Protein AF-A0A178UZN1-F1 (afdb_monomer)

Mean predicted aligned error: 12.68 Å

Secondary structure (DSSP, 8-state):
---------HHHHHHHHH-EEEET-SSTT-EEEE-HHHHH-HHHHHHHHHHHHHHHGGGT---------TTHHHHHHHHHHHHHHH----

Solvent-accessible surface area (backbone atoms only — not comparable to full-atom values): 5714 Å² total; per-residue (Å²): 135,89,82,73,86,63,83,72,56,72,63,55,57,60,42,56,74,43,49,42,78,42,74,43,39,98,44,80,89,30,77,30,74,44,52,63,56,32,68,71,32,70,64,44,37,48,52,50,51,50,53,53,46,65,75,43,66,86,63,76,76,88,77,86,86,81,85,76,67,82,52,72,59,49,51,49,51,50,53,49,50,45,48,71,73,69,64,80,88,126

InterPro domains:
  IPR029057 Phosphoribosyltransferase-like [G3DSA:3.40.50.2020] (2-76)
  IPR029057 Phosphoribosyltransferase-like [SSF53271] (13-66)
  IPR050120 Adenine phosphoribosyltransferase [PTHR11776] (7-66)

Radius of gyration: 17.1 Å; Cα contacts (8 Å, |Δi|>4): 52; chains: 1; bounding box: 34×30×53 Å

Sequence (90 aa):
MSGNKEEEDPRIHGIKTKIRVVPDFPKKGIMFQDITTVLLDPKAFKDTIDLFVERYRDKNISVVAGKYYLSLQFIMLINFLYIVLFRWDY

Organism: Arabidopsis thaliana (NCBI:txid3702)

Nearest PDB structures (foldseek):
  6fci-assembly1_A  TM=9.494E-01  e=2.242E-05  Homo sapiens
  4x45-assembly1_B  TM=9.365E-01  e=4.702E-05  Homo sapiens
  6hgs-assembly2_A  TM=9.329E-01  e=6.154E-05  Homo sapiens
  6hgs-assembly2_B  TM=9.094E-01  e=5.379E-05  Homo sapiens
  4x44-assembly1_A-2  TM=9.361E-01  e=5.379E-05  Homo sapiens

Structure (mmCIF, N/CA/C/O backbone):
data_AF-A0A178UZN1-F1
#
_entry.id   AF-A0A178UZN1-F1
#
loop_
_atom_site.group_PDB
_atom_site.id
_atom_site.type_symbol
_atom_site.label_atom_id
_atom_site.label_alt_id
_atom_site.label_comp_id
_atom_site.label_asym_id
_atom_site.label_entity_id
_atom_site.label_seq_id
_atom_site.pdbx_PDB_ins_code
_atom_site.Cartn_x
_atom_site.Cartn_y
_atom_site.Cartn_z
_atom_site.occupancy
_atom_site.B_i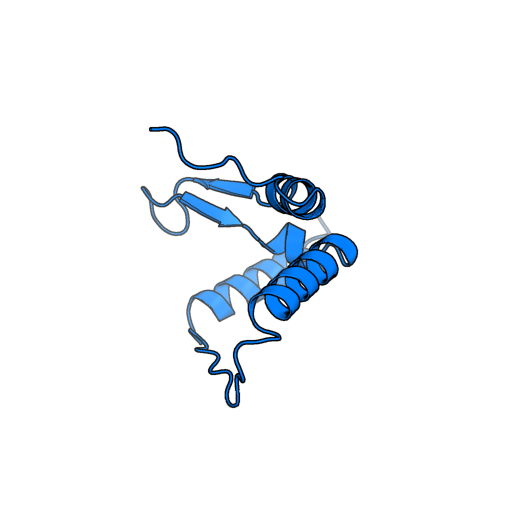so_or_equiv
_atom_site.auth_seq_id
_atom_site.auth_comp_id
_atom_site.auth_asym_id
_atom_site.auth_atom_id
_atom_site.pdbx_PDB_model_num
ATOM 1 N N . MET A 1 1 ? -22.148 -6.215 -22.375 1.00 35.47 1 MET A N 1
ATOM 2 C CA . MET A 1 1 ? -20.876 -6.860 -22.764 1.00 35.47 1 MET A CA 1
ATOM 3 C C . MET A 1 1 ? -19.922 -6.821 -21.580 1.00 35.47 1 MET A C 1
ATOM 5 O O . MET A 1 1 ? -19.501 -5.743 -21.187 1.00 35.47 1 MET A O 1
ATOM 9 N N . SER A 1 2 ? -19.677 -7.979 -20.965 1.00 40.09 2 SER A N 1
ATOM 10 C CA . SER A 1 2 ? -18.833 -8.160 -19.777 1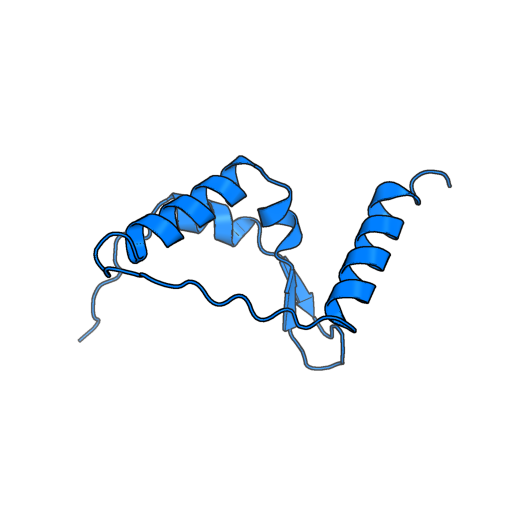.00 40.09 2 SER A CA 1
ATOM 11 C C . SER A 1 2 ? -17.375 -8.297 -20.218 1.00 40.09 2 SER A C 1
ATOM 13 O O . SER A 1 2 ? -16.980 -9.367 -20.673 1.00 40.09 2 SER A O 1
ATOM 15 N N . GLY A 1 3 ? -16.603 -7.212 -20.147 1.00 41.00 3 GLY A N 1
ATOM 16 C CA . GLY A 1 3 ? -15.178 -7.215 -20.478 1.00 41.00 3 GLY A CA 1
ATOM 17 C C . GLY A 1 3 ? -14.362 -7.975 -19.430 1.00 41.00 3 GLY A C 1
ATOM 18 O O . GLY A 1 3 ? -14.332 -7.574 -18.275 1.00 41.00 3 GLY A O 1
ATOM 19 N N . ASN A 1 4 ? -13.769 -9.086 -19.867 1.00 43.25 4 ASN A N 1
ATOM 20 C CA . ASN A 1 4 ? -12.563 -9.761 -19.379 1.00 43.25 4 ASN A CA 1
ATOM 21 C C . ASN A 1 4 ? -12.290 -9.713 -17.865 1.00 43.25 4 ASN A C 1
ATOM 23 O O . ASN A 1 4 ? -11.664 -8.792 -17.349 1.00 43.25 4 ASN A O 1
ATOM 27 N N . LYS A 1 5 ? -12.660 -10.798 -17.175 1.00 49.88 5 LYS A N 1
ATOM 28 C CA . LYS A 1 5 ? -11.952 -11.231 -15.967 1.00 49.88 5 LYS A CA 1
ATOM 29 C C . LYS A 1 5 ? -10.571 -11.695 -16.434 1.00 49.88 5 LYS A C 1
ATOM 31 O O . LYS A 1 5 ? -10.433 -12.840 -16.851 1.00 49.88 5 LYS A O 1
ATOM 36 N N . GLU A 1 6 ? -9.610 -10.776 -16.498 1.0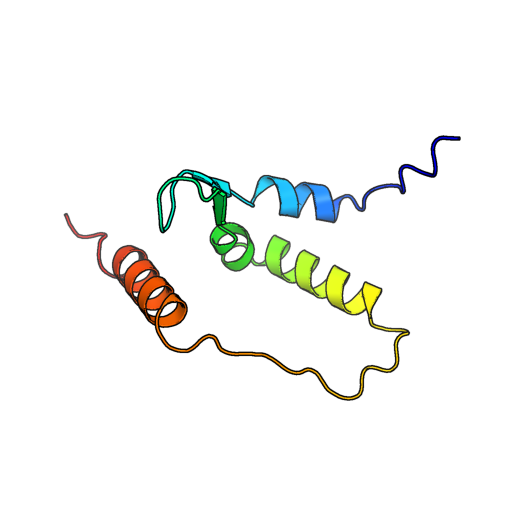0 52.03 6 GLU A N 1
ATOM 37 C CA . GLU A 1 6 ? -8.191 -11.118 -16.629 1.00 52.03 6 GLU A CA 1
ATOM 38 C C . GLU A 1 6 ? -7.890 -12.234 -15.617 1.00 52.03 6 GLU A C 1
ATOM 40 O O . GLU A 1 6 ? -8.408 -12.189 -14.498 1.00 52.03 6 GLU A O 1
ATOM 45 N N . GLU A 1 7 ? -7.141 -13.265 -16.015 1.00 57.34 7 GLU A N 1
ATOM 46 C CA . GLU A 1 7 ? -6.586 -14.241 -15.075 1.00 57.34 7 GLU A CA 1
ATOM 47 C C . GLU A 1 7 ? -5.827 -13.451 -14.002 1.00 57.34 7 GLU A C 1
ATOM 49 O O . GLU A 1 7 ? -4.715 -12.983 -14.240 1.00 57.34 7 GLU A O 1
ATOM 54 N N . GLU A 1 8 ? -6.471 -13.191 -12.855 1.00 65.50 8 GLU A N 1
ATOM 55 C CA . GLU A 1 8 ? -5.837 -12.453 -11.769 1.00 65.50 8 GLU A CA 1
ATOM 56 C C . GLU A 1 8 ? -4.607 -13.259 -11.365 1.00 65.50 8 GLU A C 1
ATOM 58 O O . GLU A 1 8 ? -4.725 -14.416 -10.955 1.00 65.50 8 GLU A O 1
ATOM 63 N N . ASP A 1 9 ? -3.431 -12.646 -11.511 1.00 75.56 9 ASP A N 1
ATOM 64 C CA . ASP A 1 9 ? -2.168 -13.259 -11.136 1.00 75.56 9 ASP A CA 1
ATOM 65 C C . ASP A 1 9 ? -2.299 -13.882 -9.732 1.00 75.56 9 ASP A C 1
ATOM 67 O O . ASP A 1 9 ? -2.745 -13.196 -8.802 1.00 75.56 9 ASP A O 1
ATOM 71 N N . PRO A 1 10 ? -1.936 -15.163 -9.533 1.00 81.88 10 PRO A N 1
ATOM 72 C CA . PRO A 1 10 ? -2.114 -15.841 -8.249 1.00 81.88 10 PRO A CA 1
ATOM 73 C C . PRO A 1 10 ? -1.424 -15.108 -7.083 1.00 81.88 10 PRO A C 1
ATOM 75 O O . PRO A 1 10 ? -1.861 -15.222 -5.9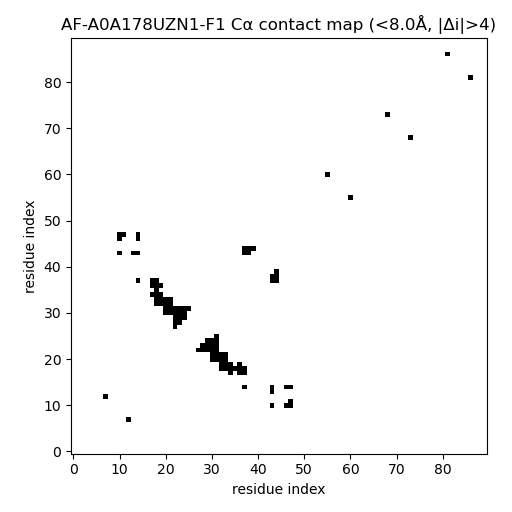33 1.00 81.88 10 PRO A O 1
ATOM 78 N N . ARG A 1 11 ? -0.395 -14.295 -7.366 1.00 83.00 11 ARG A N 1
ATOM 79 C CA . ARG A 1 11 ? 0.270 -13.407 -6.400 1.00 83.00 11 ARG A CA 1
ATOM 80 C C . ARG A 1 11 ? -0.682 -12.345 -5.836 1.00 83.00 11 ARG A C 1
ATOM 82 O O . ARG A 1 11 ? -0.625 -12.045 -4.643 1.00 83.00 11 ARG A O 1
ATOM 89 N N . ILE A 1 12 ? -1.606 -11.821 -6.647 1.00 83.69 12 ILE A N 1
ATOM 90 C CA . ILE A 1 12 ? -2.597 -10.807 -6.240 1.00 83.69 12 ILE A CA 1
ATOM 91 C C . ILE A 1 12 ? -3.522 -11.359 -5.159 1.00 83.69 12 ILE A C 1
ATOM 93 O O . ILE A 1 12 ? -3.819 -10.658 -4.190 1.00 83.69 12 ILE A O 1
ATOM 97 N N . HIS A 1 13 ? -3.948 -12.617 -5.280 1.00 83.38 13 HIS A N 1
ATOM 98 C CA . HIS A 1 13 ? -4.751 -13.262 -4.245 1.00 83.38 13 HIS A CA 1
ATOM 99 C C . HIS A 1 13 ? -3.974 -13.343 -2.922 1.00 83.38 13 HIS A C 1
ATOM 101 O O . HIS A 1 13 ? -4.487 -12.946 -1.874 1.00 83.38 13 HIS A O 1
ATOM 107 N N . GLY A 1 14 ? -2.705 -13.761 -2.990 1.00 82.31 14 GLY A N 1
ATOM 108 C CA . GLY A 1 14 ? -1.799 -13.809 -1.842 1.00 82.31 14 GLY A CA 1
ATOM 109 C C . GLY A 1 14 ? -1.675 -12.462 -1.129 1.00 82.31 14 GLY A C 1
ATOM 110 O O . GLY A 1 14 ? -1.848 -12.399 0.086 1.00 82.31 14 GLY A O 1
ATOM 111 N N . ILE A 1 15 ? -1.471 -11.374 -1.873 1.00 83.50 15 ILE A N 1
ATOM 112 C CA . ILE A 1 15 ? -1.361 -10.018 -1.313 1.00 83.50 15 ILE A CA 1
ATOM 113 C C . ILE A 1 15 ? -2.701 -9.548 -0.725 1.00 83.50 15 ILE A C 1
ATOM 115 O O . ILE A 1 15 ? -2.737 -9.071 0.410 1.00 83.50 15 ILE A O 1
ATOM 119 N N . LYS A 1 16 ? -3.821 -9.730 -1.444 1.00 83.19 16 LYS A N 1
ATOM 120 C CA . LYS A 1 16 ? -5.164 -9.326 -0.984 1.00 83.19 16 LYS A CA 1
ATOM 121 C C . LYS A 1 16 ? -5.533 -9.970 0.355 1.00 83.19 16 LYS A C 1
ATOM 123 O O . LYS A 1 16 ? -6.080 -9.285 1.211 1.00 83.19 16 LYS A O 1
ATOM 128 N N . THR A 1 17 ? -5.197 -11.246 0.569 1.00 84.62 17 THR A N 1
ATOM 129 C CA . THR A 1 17 ? -5.496 -11.939 1.842 1.00 84.62 17 THR A CA 1
ATOM 130 C C . THR A 1 17 ? -4.747 -11.369 3.046 1.00 84.62 17 THR A C 1
ATOM 132 O O . THR A 1 17 ? -5.157 -11.573 4.188 1.00 84.62 17 THR A O 1
ATOM 135 N N . LYS A 1 18 ? -3.642 -10.658 2.808 1.00 82.25 18 LYS A N 1
ATOM 136 C CA . LYS A 1 18 ? -2.817 -10.073 3.864 1.00 82.25 18 LYS A CA 1
ATOM 137 C C . LYS A 1 18 ? -3.304 -8.683 4.256 1.00 82.25 18 LYS A C 1
ATOM 139 O O . LYS A 1 18 ? -3.088 -8.303 5.404 1.00 82.25 18 LYS A O 1
ATOM 144 N N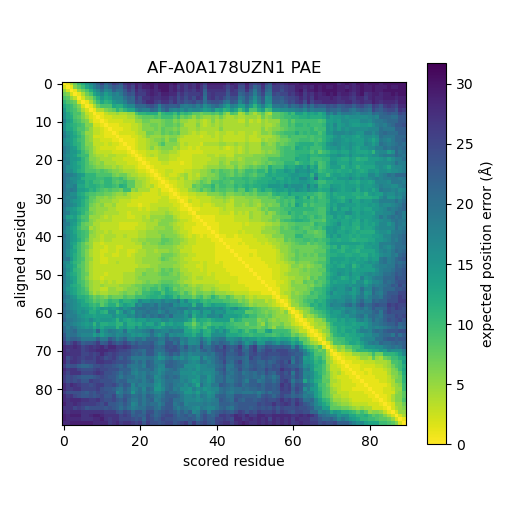 . ILE A 1 19 ? -3.972 -7.950 3.365 1.00 84.19 19 ILE A N 1
ATOM 145 C CA . ILE A 1 19 ? -4.490 -6.605 3.647 1.00 84.19 19 ILE A CA 1
ATOM 146 C C . ILE A 1 19 ? -5.656 -6.709 4.629 1.00 84.19 19 ILE A C 1
ATOM 148 O O . ILE A 1 19 ? -6.642 -7.403 4.379 1.00 84.19 19 ILE A O 1
ATOM 152 N N . ARG A 1 20 ? -5.554 -5.996 5.752 1.00 82.88 20 ARG A N 1
ATOM 153 C CA . ARG A 1 20 ? -6.620 -5.942 6.759 1.00 82.88 20 ARG A CA 1
ATOM 154 C C . ARG A 1 20 ? -7.399 -4.646 6.620 1.00 82.88 20 ARG A C 1
ATOM 156 O O . ARG A 1 20 ? -6.852 -3.623 6.216 1.00 82.88 20 ARG A O 1
ATOM 163 N N . VAL A 1 21 ? -8.673 -4.681 6.989 1.00 83.12 21 VAL A N 1
ATOM 164 C CA . VAL A 1 21 ? -9.524 -3.491 7.004 1.00 83.12 21 VAL A CA 1
ATOM 165 C C . VAL A 1 21 ? -9.834 -3.131 8.449 1.00 83.12 21 VAL A C 1
ATOM 167 O O . VAL A 1 21 ? -10.440 -3.918 9.171 1.00 83.12 21 VAL A O 1
ATOM 170 N N . VAL A 1 22 ? -9.398 -1.945 8.862 1.00 81.31 22 VAL A N 1
ATOM 171 C CA . VAL A 1 22 ? -9.639 -1.374 10.185 1.00 81.31 22 VAL A CA 1
ATOM 172 C C . VAL A 1 22 ? -10.716 -0.294 10.038 1.00 81.31 22 VAL A C 1
ATOM 174 O O . VAL A 1 22 ? -10.452 0.748 9.431 1.00 81.31 22 VAL A O 1
ATOM 177 N N . PRO A 1 23 ? -11.944 -0.528 10.527 1.00 83.25 23 PRO A N 1
ATOM 178 C CA . PRO A 1 23 ? -13.003 0.469 10.458 1.00 83.25 23 PRO A CA 1
ATOM 179 C C . PRO A 1 23 ? -12.744 1.632 11.425 1.00 83.25 23 PRO A C 1
ATOM 181 O O . PRO A 1 23 ? -12.092 1.473 12.455 1.00 83.25 23 PRO A O 1
ATOM 184 N N . ASP A 1 24 ? -13.300 2.796 11.091 1.00 77.81 24 ASP A N 1
ATOM 185 C CA . ASP A 1 24 ? -13.327 4.011 11.912 1.00 77.81 24 ASP A CA 1
ATOM 186 C C . ASP A 1 24 ? -11.954 4.586 12.304 1.00 77.81 24 ASP A C 1
ATOM 188 O O . ASP A 1 24 ? -11.824 5.289 13.310 1.00 77.81 24 ASP A O 1
ATOM 192 N N . PHE A 1 25 ? -10.931 4.354 11.478 1.00 69.81 25 PHE A N 1
ATOM 193 C CA . PHE A 1 25 ? -9.568 4.812 11.738 1.00 69.81 25 PHE A CA 1
ATOM 194 C C . PHE A 1 25 ? -9.018 5.711 10.614 1.00 69.81 25 PHE A C 1
ATOM 196 O O . PHE A 1 25 ? -9.223 5.419 9.437 1.00 69.81 25 PHE A O 1
ATOM 203 N N . PRO A 1 26 ? -8.298 6.812 10.931 1.00 66.50 26 PRO A N 1
ATOM 204 C CA . PRO A 1 26 ? -8.087 7.408 12.260 1.00 66.50 26 PRO A CA 1
ATOM 205 C C . PRO A 1 26 ? -9.288 8.240 12.749 1.00 66.50 26 PRO A C 1
ATOM 207 O O . PRO A 1 26 ? -9.258 8.797 13.844 1.00 66.50 26 PRO A O 1
ATOM 210 N N . LYS A 1 27 ? -10.326 8.380 11.917 1.00 74.19 27 LYS A N 1
ATOM 211 C CA . LYS A 1 27 ? -11.580 9.062 12.242 1.00 74.19 27 LYS A CA 1
ATOM 212 C C . LYS A 1 27 ? -12.748 8.156 11.876 1.00 74.19 27 LYS A C 1
ATOM 214 O O . LYS A 1 27 ? -12.684 7.411 10.899 1.00 74.19 27 LYS A O 1
ATOM 219 N N . LYS A 1 28 ? -13.833 8.296 12.631 1.00 75.25 28 LYS A N 1
ATOM 220 C CA . LYS A 1 28 ? -15.089 7.585 12.396 1.00 75.25 28 LYS A CA 1
ATOM 221 C C . LYS A 1 28 ? -15.597 7.817 10.965 1.00 75.25 28 LYS A C 1
ATOM 223 O O . LYS A 1 28 ? -15.566 8.947 10.480 1.00 75.25 28 LYS A O 1
ATOM 228 N N . GLY A 1 29 ? -16.055 6.756 10.310 1.00 82.94 29 GLY A N 1
ATOM 229 C CA . GLY A 1 29 ? -16.518 6.746 8.921 1.00 82.94 29 GLY A CA 1
ATOM 230 C C . GLY A 1 29 ? -15.439 6.441 7.876 1.00 82.94 29 GLY A C 1
ATOM 231 O O . GLY A 1 29 ? -15.751 6.423 6.688 1.00 82.94 29 GLY A O 1
ATOM 232 N N . ILE A 1 30 ? -14.187 6.199 8.282 1.00 79.12 30 ILE A N 1
ATOM 233 C CA . ILE A 1 30 ? -13.088 5.852 7.370 1.00 79.12 30 ILE A CA 1
ATOM 234 C C . ILE A 1 30 ? -12.758 4.364 7.497 1.00 79.12 30 ILE A C 1
ATOM 236 O O . ILE A 1 30 ? -12.560 3.857 8.597 1.00 79.12 30 ILE A O 1
ATOM 240 N N . MET A 1 31 ? -12.658 3.674 6.362 1.00 79.81 31 MET A N 1
ATOM 241 C CA . MET A 1 31 ? -12.157 2.300 6.288 1.00 79.81 31 MET A CA 1
ATOM 242 C C . MET A 1 31 ? -10.660 2.341 5.993 1.00 79.81 31 MET A C 1
ATOM 244 O O . MET A 1 31 ? -10.252 2.605 4.861 1.00 79.81 31 MET A O 1
ATOM 248 N N . PHE A 1 32 ? -9.835 2.115 7.010 1.00 80.81 32 PHE A N 1
ATOM 249 C CA . PHE A 1 32 ? -8.388 2.101 6.856 1.00 80.81 32 PHE A CA 1
ATOM 250 C C . PHE A 1 32 ? -7.921 0.738 6.348 1.00 80.81 32 PHE A C 1
ATOM 252 O O . PHE A 1 32 ? -8.238 -0.295 6.934 1.00 80.81 32 PHE A O 1
ATOM 259 N N . GLN A 1 33 ? -7.162 0.730 5.254 1.00 80.50 33 GLN A N 1
ATOM 260 C CA . GLN A 1 33 ? -6.513 -0.478 4.755 1.00 80.50 33 GLN A CA 1
ATOM 261 C C . GLN A 1 33 ? -5.124 -0.585 5.376 1.00 80.50 33 GLN A C 1
ATOM 263 O O . GLN A 1 33 ? -4.213 0.163 5.023 1.00 80.50 33 GLN A O 1
ATOM 268 N N . ASP A 1 34 ? -4.974 -1.513 6.314 1.00 81.50 34 ASP A N 1
ATOM 269 C CA . ASP A 1 34 ? -3.696 -1.803 6.942 1.00 81.50 34 ASP A CA 1
ATOM 270 C C . ASP A 1 34 ? -2.868 -2.718 6.032 1.00 81.50 34 ASP A C 1
ATOM 272 O O . ASP A 1 34 ? -3.170 -3.903 5.849 1.00 81.50 34 ASP A O 1
ATOM 276 N N . ILE A 1 35 ? -1.825 -2.129 5.445 1.00 82.19 35 ILE A N 1
ATOM 277 C CA . ILE A 1 35 ? -0.852 -2.796 4.572 1.00 82.19 35 ILE A CA 1
ATOM 278 C C . ILE A 1 35 ? 0.373 -3.307 5.338 1.00 82.19 35 ILE A C 1
ATOM 280 O O . ILE A 1 35 ? 1.261 -3.905 4.735 1.00 82.19 35 ILE A O 1
ATOM 284 N N . THR A 1 36 ? 0.457 -3.082 6.653 1.00 82.06 36 THR A N 1
ATOM 285 C CA . THR A 1 36 ? 1.657 -3.402 7.445 1.00 82.06 36 THR A CA 1
ATOM 286 C C . THR A 1 36 ? 1.999 -4.886 7.389 1.00 82.06 36 THR A C 1
ATOM 288 O O . THR A 1 36 ? 3.160 -5.269 7.323 1.00 82.06 36 THR A O 1
ATOM 291 N N . THR A 1 37 ? 0.987 -5.740 7.329 1.00 83.12 37 THR A N 1
ATOM 292 C CA . THR A 1 37 ? 1.128 -7.186 7.127 1.00 83.12 37 THR A CA 1
ATOM 293 C C . THR A 1 37 ? 1.777 -7.567 5.803 1.00 83.12 37 THR A C 1
ATOM 295 O O . THR A 1 37 ? 2.524 -8.539 5.761 1.00 83.12 37 THR A O 1
ATOM 298 N N . VAL A 1 38 ? 1.497 -6.824 4.729 1.00 83.69 38 VAL A N 1
ATOM 299 C CA . VAL A 1 38 ? 2.141 -7.014 3.423 1.00 83.69 38 VAL A CA 1
ATOM 300 C C . VAL A 1 38 ? 3.594 -6.559 3.501 1.00 83.69 38 VAL A C 1
ATOM 302 O O . VAL A 1 38 ? 4.464 -7.233 2.966 1.00 83.69 38 VAL A O 1
ATOM 305 N N . LEU A 1 39 ? 3.863 -5.453 4.203 1.00 78.50 39 LEU A N 1
ATOM 306 C CA . LEU A 1 39 ? 5.217 -4.925 4.397 1.00 78.50 39 LEU A CA 1
ATOM 307 C C . LEU A 1 39 ? 6.097 -5.842 5.262 1.00 78.50 39 LEU A C 1
ATOM 309 O O . LEU A 1 39 ? 7.301 -5.918 5.037 1.00 78.50 39 LEU A O 1
ATOM 313 N N . LEU A 1 40 ? 5.510 -6.530 6.245 1.00 83.06 40 LEU A N 1
ATOM 314 C CA . LEU A 1 40 ? 6.218 -7.449 7.141 1.00 83.06 40 LEU A CA 1
ATOM 315 C C . LEU A 1 40 ? 6.467 -8.835 6.530 1.00 83.06 40 LEU A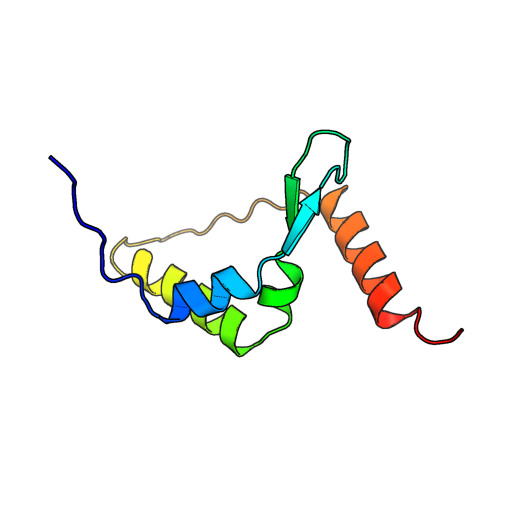 C 1
ATOM 317 O O . LEU A 1 40 ? 7.343 -9.547 7.011 1.00 83.06 40 LEU A O 1
ATOM 321 N N . ASP A 1 41 ? 5.704 -9.239 5.511 1.00 84.31 41 ASP A N 1
ATOM 322 C CA . ASP A 1 41 ? 5.867 -10.522 4.821 1.00 84.31 41 ASP A CA 1
ATOM 323 C C . ASP A 1 41 ? 6.820 -10.342 3.624 1.00 84.31 41 ASP A C 1
ATOM 325 O O . ASP A 1 41 ? 6.425 -9.753 2.613 1.00 84.31 41 ASP A O 1
ATOM 329 N N . PRO A 1 42 ? 8.068 -10.851 3.681 1.00 84.44 42 PRO A N 1
ATOM 330 C CA . PRO A 1 42 ? 9.058 -10.606 2.633 1.00 84.44 42 PRO A CA 1
ATOM 331 C C . PRO A 1 42 ? 8.624 -11.128 1.262 1.00 84.44 42 PRO A C 1
ATOM 333 O O . PRO A 1 42 ? 8.990 -10.552 0.238 1.00 84.44 42 PRO A O 1
ATOM 336 N N . LYS A 1 43 ? 7.831 -12.209 1.232 1.00 86.88 43 LYS A N 1
ATOM 337 C CA . LYS A 1 43 ? 7.324 -12.790 -0.011 1.00 86.88 43 LYS A CA 1
ATOM 338 C C . LYS A 1 43 ? 6.238 -11.898 -0.602 1.00 86.88 43 LYS A C 1
ATOM 340 O O . LYS A 1 43 ? 6.341 -11.521 -1.763 1.00 86.88 43 LYS A O 1
ATOM 345 N N . ALA A 1 44 ? 5.243 -11.515 0.200 1.00 84.31 44 ALA A N 1
ATOM 346 C CA . ALA A 1 44 ? 4.160 -10.648 -0.267 1.00 84.31 44 ALA A CA 1
ATOM 347 C C . ALA A 1 44 ? 4.676 -9.260 -0.682 1.00 84.31 44 ALA A C 1
ATOM 349 O O . ALA A 1 44 ? 4.215 -8.699 -1.678 1.00 84.31 44 ALA A O 1
ATOM 350 N N . PHE A 1 45 ? 5.664 -8.726 0.042 1.00 83.31 45 PHE A N 1
ATOM 351 C CA . PHE A 1 45 ? 6.328 -7.477 -0.311 1.00 83.31 45 PHE A CA 1
ATOM 352 C C . PHE A 1 45 ? 7.049 -7.586 -1.657 1.00 83.31 45 PHE A C 1
ATOM 354 O O . PHE A 1 45 ? 6.820 -6.760 -2.541 1.00 83.31 45 PHE A O 1
ATOM 361 N N . LYS A 1 46 ? 7.864 -8.632 -1.849 1.00 86.44 46 LYS A N 1
ATOM 362 C CA . LYS A 1 46 ? 8.561 -8.874 -3.117 1.00 86.44 46 LYS A CA 1
ATOM 363 C C . LYS A 1 46 ? 7.580 -9.045 -4.277 1.00 86.44 46 LYS A C 1
ATOM 365 O O . LYS A 1 46 ? 7.743 -8.378 -5.291 1.00 86.44 46 LYS A O 1
ATOM 370 N N . ASP A 1 47 ? 6.545 -9.864 -4.104 1.00 87.50 47 ASP A N 1
ATOM 371 C CA . ASP A 1 47 ? 5.513 -10.090 -5.121 1.00 87.50 47 ASP A CA 1
ATOM 372 C C . ASP A 1 47 ? 4.807 -8.778 -5.504 1.00 87.50 47 ASP A C 1
ATOM 374 O O . ASP A 1 47 ? 4.547 -8.523 -6.677 1.00 87.50 47 ASP A O 1
ATOM 378 N N . THR A 1 48 ? 4.554 -7.905 -4.524 1.00 85.00 48 THR A N 1
ATOM 379 C CA . THR A 1 48 ? 3.977 -6.576 -4.765 1.00 85.00 48 THR A CA 1
ATOM 380 C C . THR A 1 48 ? 4.916 -5.717 -5.613 1.00 85.00 48 THR A C 1
ATOM 382 O O . THR A 1 48 ? 4.485 -5.151 -6.616 1.00 85.00 48 THR A O 1
ATOM 385 N N . ILE A 1 49 ? 6.199 -5.630 -5.246 1.00 84.44 49 ILE A N 1
ATOM 386 C CA . ILE A 1 49 ? 7.203 -4.859 -5.995 1.00 84.44 49 ILE A CA 1
ATOM 387 C C . ILE A 1 49 ? 7.374 -5.403 -7.413 1.00 84.44 49 ILE A C 1
ATOM 389 O O . ILE A 1 49 ? 7.391 -4.614 -8.355 1.00 84.44 49 ILE A O 1
ATOM 393 N N . ASP A 1 50 ? 7.445 -6.723 -7.579 1.00 84.75 50 ASP A N 1
ATOM 394 C CA . ASP A 1 50 ? 7.584 -7.366 -8.885 1.00 84.75 50 ASP A CA 1
ATOM 395 C C . ASP A 1 50 ? 6.397 -7.006 -9.795 1.00 84.75 50 ASP A C 1
ATOM 397 O O . ASP A 1 50 ? 6.613 -6.561 -10.921 1.00 84.75 50 ASP A O 1
ATOM 401 N N . LEU A 1 51 ? 5.159 -7.056 -9.286 1.00 85.06 51 LEU A N 1
ATOM 402 C CA . LEU A 1 51 ? 3.964 -6.620 -10.025 1.00 85.06 51 LEU A CA 1
ATOM 403 C C . LEU A 1 51 ? 4.004 -5.127 -10.395 1.00 85.06 51 LEU A C 1
ATOM 405 O O . LEU A 1 51 ? 3.610 -4.742 -11.500 1.00 85.06 51 LEU A O 1
ATOM 409 N N . PHE A 1 52 ? 4.487 -4.267 -9.491 1.00 81.69 52 PHE A N 1
ATOM 410 C CA . PHE A 1 52 ? 4.682 -2.845 -9.786 1.00 81.69 52 PHE A CA 1
ATOM 411 C C . PHE A 1 52 ? 5.716 -2.645 -10.899 1.00 81.69 52 PHE A C 1
ATOM 413 O O . PHE A 1 52 ? 5.465 -1.893 -11.839 1.00 81.69 52 PHE A O 1
ATOM 420 N N . VAL A 1 53 ? 6.860 -3.324 -10.821 1.00 82.44 53 VAL A N 1
ATOM 421 C CA . VAL A 1 53 ? 7.922 -3.236 -11.827 1.00 82.44 53 VAL A CA 1
ATOM 422 C C . VAL A 1 53 ? 7.429 -3.759 -13.168 1.00 82.44 53 VAL A C 1
ATOM 424 O O . VAL A 1 53 ? 7.591 -3.064 -14.162 1.00 82.44 53 VAL A O 1
ATOM 427 N N . GLU A 1 54 ? 6.789 -4.927 -13.214 1.00 83.62 54 GLU A N 1
ATOM 428 C CA . GLU A 1 54 ? 6.216 -5.512 -14.435 1.00 83.62 54 GLU A CA 1
ATOM 429 C C . GLU A 1 54 ? 5.242 -4.543 -15.120 1.00 83.62 54 GLU A C 1
ATOM 431 O O . GLU A 1 54 ? 5.355 -4.297 -16.318 1.00 83.62 54 GLU A O 1
ATOM 436 N N . ARG A 1 55 ? 4.353 -3.894 -14.355 1.00 80.06 55 ARG A N 1
ATOM 437 C CA . ARG A 1 55 ? 3.388 -2.915 -14.885 1.00 80.06 55 ARG A CA 1
ATOM 438 C C . ARG A 1 55 ? 4.040 -1.686 -15.528 1.00 80.06 55 ARG A C 1
ATOM 440 O O . ARG A 1 55 ? 3.438 -1.047 -16.396 1.00 80.06 55 ARG A O 1
ATOM 447 N N . TYR A 1 56 ? 5.221 -1.304 -15.055 1.00 77.38 56 TYR A N 1
ATOM 448 C CA . TYR A 1 56 ? 5.888 -0.061 -15.437 1.00 77.38 56 TYR A CA 1
ATOM 449 C C . TYR A 1 56 ? 7.175 -0.262 -16.244 1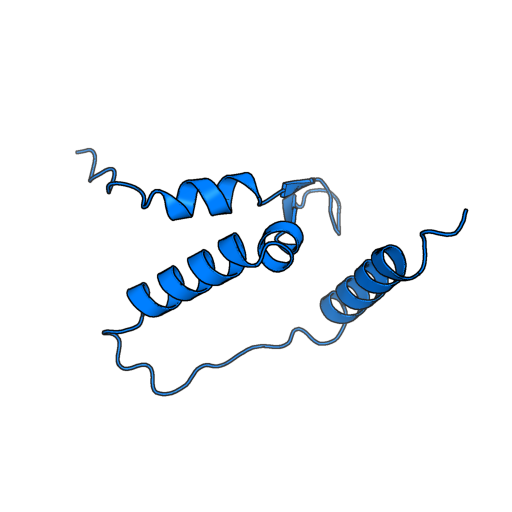.00 77.38 56 TYR A C 1
ATOM 451 O O . TYR A 1 56 ? 7.727 0.723 -16.738 1.00 77.38 56 TYR A O 1
ATOM 459 N N . ARG A 1 57 ? 7.618 -1.511 -16.433 1.00 73.94 57 ARG A N 1
ATOM 460 C CA . ARG A 1 57 ? 8.854 -1.883 -17.135 1.00 73.94 57 ARG A CA 1
ATOM 461 C C . ARG A 1 57 ? 8.908 -1.303 -18.547 1.00 73.94 57 ARG A C 1
ATOM 463 O O . ARG A 1 57 ? 9.936 -0.762 -18.936 1.00 73.94 57 ARG A O 1
ATOM 470 N N . ASP A 1 58 ? 7.782 -1.306 -19.252 1.00 74.81 58 ASP A N 1
ATOM 471 C CA . ASP A 1 58 ? 7.707 -0.834 -20.640 1.00 74.81 58 ASP A CA 1
ATOM 472 C C . ASP A 1 58 ? 7.338 0.656 -20.759 1.00 74.81 58 ASP A C 1
ATOM 474 O O . ASP A 1 58 ? 7.184 1.185 -21.859 1.00 74.81 58 ASP A O 1
ATOM 478 N N . LYS A 1 59 ? 7.185 1.368 -19.632 1.00 71.75 59 LYS A N 1
ATOM 479 C CA . LYS A 1 59 ? 6.701 2.759 -19.614 1.00 71.75 59 LYS A CA 1
ATOM 480 C C . LYS A 1 59 ? 7.797 3.829 -19.590 1.00 71.75 59 LYS A C 1
ATOM 482 O O . LYS A 1 59 ? 7.460 4.994 -19.402 1.00 71.75 59 LYS A O 1
ATOM 487 N N . ASN A 1 60 ? 9.071 3.475 -19.806 1.00 61.47 60 ASN A N 1
ATOM 488 C CA . ASN A 1 60 ? 10.207 4.419 -19.833 1.00 61.47 60 ASN A CA 1
ATOM 489 C C . ASN A 1 60 ? 10.162 5.447 -18.681 1.00 61.47 60 ASN A C 1
ATOM 491 O O . ASN A 1 60 ? 10.273 6.655 -18.888 1.00 61.47 60 ASN A O 1
ATOM 495 N N . ILE A 1 61 ? 9.948 4.980 -17.446 1.00 64.81 61 ILE A N 1
ATOM 496 C CA . ILE A 1 61 ? 9.878 5.872 -16.284 1.00 64.81 61 ILE A CA 1
ATOM 497 C C . ILE A 1 61 ? 11.282 6.386 -15.964 1.00 64.81 61 ILE A C 1
ATOM 499 O O . ILE A 1 61 ? 12.123 5.637 -15.478 1.00 64.81 61 ILE A O 1
ATOM 503 N N . SER A 1 62 ? 11.535 7.670 -16.218 1.00 57.69 62 SER A N 1
ATOM 504 C CA . SER A 1 62 ? 12.828 8.306 -15.922 1.00 57.69 62 SER A CA 1
ATOM 505 C C . SER A 1 62 ? 12.913 8.905 -14.514 1.00 57.69 62 SER A C 1
ATOM 507 O O . SER A 1 62 ? 14.011 9.134 -14.018 1.00 57.69 62 SER A O 1
ATOM 509 N N . VAL A 1 63 ? 11.775 9.175 -13.859 1.00 61.34 63 VAL A N 1
ATOM 510 C CA . VAL A 1 63 ? 11.721 9.792 -12.523 1.00 61.34 63 VAL A CA 1
ATOM 511 C C . VAL A 1 63 ? 10.589 9.1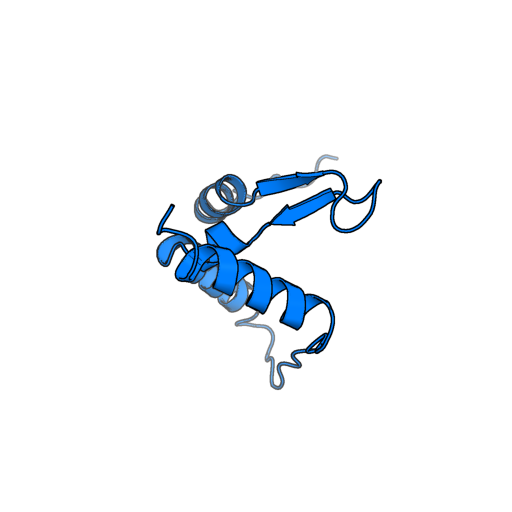79 -11.702 1.00 61.34 63 VAL A C 1
ATOM 513 O O . VAL A 1 63 ? 9.449 9.108 -12.159 1.00 61.34 63 VAL A O 1
ATOM 516 N N . VAL A 1 64 ? 10.895 8.784 -10.465 1.00 68.06 64 VAL A N 1
ATOM 517 C CA . VAL A 1 64 ? 9.914 8.342 -9.463 1.00 68.06 64 VAL A CA 1
ATOM 518 C C . VAL A 1 64 ? 9.826 9.414 -8.376 1.00 68.06 64 VAL A C 1
ATOM 520 O O . VAL A 1 64 ? 10.810 9.685 -7.693 1.00 68.06 64 VAL A O 1
ATOM 523 N N . ALA A 1 65 ? 8.658 10.038 -8.209 1.00 65.50 65 ALA A N 1
ATOM 524 C CA . ALA A 1 65 ? 8.423 11.036 -7.166 1.00 65.50 65 ALA A CA 1
ATOM 525 C C . ALA A 1 65 ? 7.669 10.409 -5.982 1.00 65.50 65 ALA A C 1
ATOM 527 O O . ALA A 1 65 ? 6.490 10.074 -6.093 1.00 65.50 65 ALA A O 1
ATOM 528 N N . GLY A 1 66 ? 8.341 10.264 -4.838 1.00 62.44 66 GLY A N 1
ATOM 529 C CA . GLY A 1 66 ? 7.720 9.863 -3.574 1.00 62.44 66 GLY A CA 1
ATOM 530 C C . GLY A 1 66 ? 7.287 11.087 -2.770 1.00 62.44 66 GLY A C 1
ATOM 531 O O . GLY A 1 66 ? 8.121 11.910 -2.397 1.00 62.44 66 GLY A O 1
ATOM 532 N N . LYS A 1 67 ? 5.987 11.227 -2.488 1.00 45.78 67 LYS A N 1
ATOM 533 C CA . LYS A 1 67 ? 5.477 12.297 -1.620 1.00 45.78 67 LYS A CA 1
ATOM 534 C C . LYS A 1 67 ? 5.430 11.800 -0.177 1.00 45.78 67 LYS A C 1
ATOM 536 O O . LYS A 1 67 ? 4.560 11.012 0.184 1.00 45.78 67 LYS A O 1
ATOM 541 N N . TYR A 1 68 ? 6.357 12.267 0.653 1.00 53.78 68 TYR A N 1
ATOM 542 C CA . TYR A 1 68 ? 6.350 11.978 2.085 1.00 53.78 68 TYR A CA 1
ATOM 543 C C . TYR A 1 68 ? 5.307 12.867 2.776 1.00 53.78 68 TYR A C 1
ATOM 545 O O . TYR A 1 68 ? 5.488 14.079 2.890 1.00 53.78 68 TYR A O 1
ATOM 553 N N . TYR A 1 69 ? 4.205 12.284 3.253 1.00 53.78 69 TYR A N 1
ATOM 554 C CA . TYR A 1 69 ? 3.275 12.960 4.166 1.00 53.78 69 TYR A CA 1
ATOM 555 C C . TYR A 1 69 ? 3.900 12.976 5.576 1.00 53.78 69 TYR A C 1
ATOM 557 O O . TYR A 1 69 ? 3.548 12.194 6.458 1.00 53.78 69 TYR A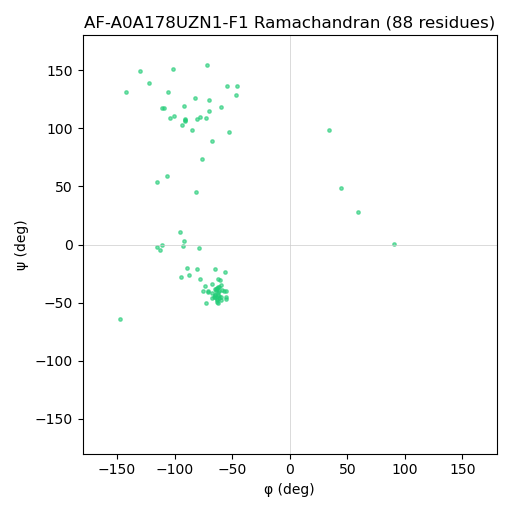 O 1
ATOM 565 N N . LEU A 1 70 ? 4.916 13.829 5.743 1.00 54.72 70 LEU A N 1
ATOM 566 C CA . LEU A 1 70 ? 5.923 13.784 6.810 1.00 54.72 70 LEU A CA 1
ATOM 567 C C . LEU A 1 70 ? 5.480 14.404 8.150 1.00 54.72 70 LEU A C 1
ATOM 569 O O . LEU A 1 70 ? 6.234 15.130 8.784 1.00 54.72 70 LEU A O 1
ATOM 573 N N . SER A 1 71 ? 4.278 14.123 8.642 1.00 56.97 71 SER A N 1
ATOM 574 C CA . SER A 1 71 ? 4.019 14.417 10.062 1.00 56.97 71 SER A CA 1
ATOM 575 C C . SER A 1 71 ? 3.054 13.431 10.686 1.00 56.97 71 SER A C 1
ATOM 577 O O . SER A 1 71 ? 3.450 12.640 11.534 1.00 56.97 71 SER A O 1
ATOM 579 N N . LEU A 1 72 ? 1.809 13.390 10.224 1.00 55.66 72 LEU A N 1
ATOM 580 C CA . LEU A 1 72 ? 0.781 12.597 10.901 1.00 55.66 72 LEU A CA 1
ATOM 581 C C . LEU A 1 72 ? 0.924 11.090 10.658 1.00 55.66 72 LEU A C 1
ATOM 583 O O . LEU A 1 72 ? 0.789 10.309 11.595 1.00 55.66 72 LEU A O 1
ATOM 587 N N . GLN A 1 73 ? 1.264 10.668 9.436 1.00 59.16 73 GLN A N 1
ATOM 588 C CA . GLN A 1 73 ? 1.460 9.241 9.156 1.00 59.16 73 GLN A CA 1
ATOM 589 C C . GLN A 1 73 ? 2.807 8.724 9.658 1.00 59.16 73 GLN A C 1
ATOM 591 O O . GLN A 1 73 ? 2.903 7.573 10.066 1.00 59.16 73 GLN A O 1
ATOM 596 N N . PHE A 1 74 ? 3.829 9.580 9.693 1.00 63.28 74 PHE A N 1
ATOM 597 C CA . PHE A 1 74 ? 5.144 9.203 10.205 1.00 63.28 74 PHE A CA 1
ATOM 598 C C . PHE A 1 74 ? 5.123 9.016 11.728 1.00 63.28 74 PHE A C 1
ATOM 600 O O . PHE A 1 74 ? 5.653 8.034 12.233 1.00 63.28 74 PHE A O 1
ATOM 607 N N . ILE A 1 75 ? 4.419 9.890 12.461 1.00 63.28 75 ILE A N 1
ATOM 608 C CA . ILE A 1 75 ? 4.190 9.731 13.907 1.00 63.28 75 ILE A CA 1
ATOM 609 C C . ILE A 1 75 ? 3.354 8.482 14.196 1.00 63.28 75 ILE A C 1
ATOM 611 O O . ILE A 1 75 ? 3.621 7.785 15.171 1.00 63.28 75 ILE A O 1
ATOM 615 N N . MET A 1 76 ? 2.362 8.180 13.357 1.00 69.31 76 MET A N 1
ATOM 616 C CA . MET A 1 76 ? 1.542 6.977 13.494 1.00 69.31 76 MET A CA 1
ATOM 617 C C . MET A 1 76 ? 2.356 5.707 13.237 1.00 69.31 76 MET A C 1
ATOM 619 O O . MET A 1 76 ? 2.247 4.763 14.008 1.00 69.31 76 MET A O 1
ATOM 623 N N . LEU A 1 77 ? 3.222 5.712 12.219 1.00 68.88 77 LEU A N 1
ATOM 624 C CA . LEU A 1 77 ? 4.130 4.607 11.927 1.00 68.88 77 LEU A CA 1
ATOM 625 C C . LEU A 1 77 ? 5.147 4.413 13.058 1.00 68.88 77 LEU A C 1
ATOM 627 O O . LEU A 1 77 ? 5.344 3.287 13.486 1.00 68.88 77 LEU A O 1
ATOM 631 N N . ILE A 1 78 ? 5.737 5.490 13.592 1.00 70.06 78 ILE A N 1
ATOM 632 C CA . ILE A 1 78 ? 6.672 5.418 14.727 1.00 70.06 78 ILE A CA 1
ATOM 633 C C . ILE A 1 78 ? 5.969 4.940 15.998 1.00 70.06 78 ILE A C 1
ATOM 635 O O . ILE A 1 78 ? 6.502 4.071 16.676 1.00 70.06 78 ILE A O 1
ATOM 639 N N . ASN A 1 79 ? 4.777 5.453 16.324 1.00 66.25 79 ASN A N 1
ATOM 640 C CA . ASN A 1 79 ? 4.021 4.979 17.489 1.00 66.25 79 ASN A CA 1
ATOM 641 C C . ASN A 1 79 ? 3.611 3.517 17.330 1.00 66.25 79 ASN A C 1
ATOM 643 O O . ASN A 1 79 ? 3.701 2.752 18.282 1.00 66.25 79 ASN A O 1
ATOM 647 N N . PHE A 1 80 ? 3.197 3.116 16.130 1.00 70.88 80 PHE A N 1
ATOM 648 C CA . PHE A 1 80 ? 2.855 1.732 15.841 1.00 70.88 80 PHE A CA 1
ATOM 649 C C . PHE A 1 80 ? 4.082 0.821 15.957 1.00 70.88 80 PHE A C 1
ATOM 651 O O . PHE A 1 80 ? 4.016 -0.204 16.627 1.00 70.88 80 PHE A O 1
ATOM 658 N N . LEU A 1 81 ? 5.226 1.225 15.398 1.00 65.44 81 LEU A N 1
ATOM 659 C CA . LEU A 1 81 ? 6.478 0.479 15.516 1.00 65.44 81 LEU A CA 1
ATOM 660 C C . LEU A 1 81 ? 6.974 0.431 16.966 1.00 65.44 81 LEU A C 1
ATOM 662 O O . LEU A 1 81 ? 7.456 -0.604 17.401 1.00 65.44 81 LEU A O 1
ATOM 666 N N . TYR A 1 82 ? 6.822 1.512 17.733 1.00 66.31 82 TYR A N 1
ATOM 667 C CA . TYR A 1 82 ? 7.159 1.566 19.156 1.00 66.31 82 TYR A CA 1
ATOM 668 C C . TYR A 1 82 ? 6.267 0.634 19.981 1.00 66.31 82 TYR A C 1
ATOM 670 O O . TYR A 1 82 ? 6.761 -0.119 20.809 1.00 66.31 82 TYR A O 1
ATOM 678 N N . ILE A 1 83 ? 4.960 0.605 19.717 1.00 62.38 83 ILE A N 1
ATOM 679 C CA . ILE A 1 83 ? 4.046 -0.352 20.351 1.00 62.38 83 ILE A CA 1
ATOM 680 C C . ILE A 1 83 ? 4.437 -1.790 19.987 1.00 62.38 83 ILE A C 1
ATOM 682 O O . ILE A 1 83 ? 4.477 -2.649 20.856 1.00 62.38 83 ILE A O 1
ATOM 686 N N . VAL A 1 84 ? 4.765 -2.063 18.725 1.00 58.22 84 VAL A N 1
ATOM 687 C CA . VAL A 1 84 ? 5.100 -3.422 18.272 1.00 58.22 84 VAL A CA 1
ATOM 688 C C . VAL A 1 84 ? 6.482 -3.884 18.754 1.00 58.22 84 VAL A C 1
ATOM 690 O O . VAL A 1 84 ? 6.645 -5.059 19.063 1.00 58.22 84 VAL A O 1
ATOM 693 N N . LEU A 1 85 ? 7.472 -2.989 18.840 1.00 54.19 85 LEU A N 1
ATOM 694 C CA . LEU A 1 85 ? 8.856 -3.333 19.194 1.00 54.19 85 LEU A CA 1
ATOM 695 C C . LEU A 1 85 ? 9.176 -3.187 20.687 1.00 54.19 85 LEU A C 1
ATOM 697 O O . LEU A 1 85 ? 10.058 -3.885 21.170 1.00 54.19 85 LEU A O 1
ATOM 701 N N . PHE A 1 86 ? 8.497 -2.294 21.413 1.00 52.72 86 PHE A N 1
ATOM 702 C CA . PHE A 1 86 ? 8.814 -1.972 22.814 1.00 52.72 86 PHE A CA 1
ATOM 703 C C . PHE A 1 86 ? 7.714 -2.347 23.817 1.00 52.72 86 PHE A C 1
ATOM 705 O O . PHE A 1 86 ? 7.908 -2.169 25.017 1.00 52.72 86 PHE A O 1
ATOM 712 N N . ARG A 1 87 ? 6.568 -2.883 23.375 1.00 47.97 87 ARG A N 1
ATOM 713 C CA . ARG A 1 87 ? 5.450 -3.258 24.260 1.00 47.97 87 ARG A CA 1
ATOM 714 C C . ARG A 1 87 ? 5.183 -4.769 24.253 1.00 47.97 87 ARG A C 1
ATOM 716 O O . ARG A 1 87 ? 4.056 -5.193 24.014 1.00 47.97 87 ARG A O 1
ATOM 723 N N . TRP A 1 88 ? 6.223 -5.564 24.524 1.00 41.94 88 TRP A N 1
ATOM 724 C CA . TRP A 1 88 ? 6.114 -7.009 24.801 1.00 41.94 88 TRP A CA 1
ATOM 725 C C . TRP A 1 88 ? 6.423 -7.388 26.269 1.00 41.94 88 TRP A C 1
ATOM 727 O O . TRP A 1 88 ? 6.293 -8.550 26.628 1.00 41.94 88 TRP A O 1
ATOM 737 N N . ASP A 1 89 ? 6.752 -6.437 27.152 1.00 46.84 89 ASP A N 1
ATOM 738 C CA . ASP A 1 89 ? 7.057 -6.719 28.571 1.00 46.84 89 ASP A CA 1
ATOM 739 C C . ASP A 1 89 ? 5.945 -6.283 29.551 1.00 46.84 89 ASP A C 1
ATOM 741 O O . ASP A 1 89 ? 6.187 -5.477 30.449 1.00 46.84 89 ASP A O 1
ATOM 745 N N . TYR A 1 90 ? 4.722 -6.807 29.400 1.00 44.12 90 TYR A N 1
ATOM 746 C CA . TYR A 1 90 ? 3.724 -6.860 30.488 1.00 44.12 90 TYR A CA 1
ATOM 747 C C . TYR A 1 90 ? 2.793 -8.064 30.351 1.00 44.12 90 TYR A C 1
ATOM 749 O O . TYR A 1 90 ? 2.261 -8.266 29.235 1.00 44.12 90 TYR A O 1
#

pLDDT: mean 70.65, std 13.94, range [35.47, 87.5]

Foldseek 3Di:
DDPDPDPPDVLVVVQVVQWDWDAQPPHHPDTDTDNVSCVPDPSSVVSVVVVVCVVCVPVPDPDDDDDDPPDDVVVVVVVVVCCVPVVPPD